Protein AF-A0A916BEL9-F1 (afdb_monomer_lite)

Organism: NCBI:txid2182327

Radius of gyration: 29.47 Å; chains: 1; bounding box: 51×65×82 Å

pLDDT: mean 75.85, std 15.45, range [41.84, 96.31]

Structure (mmCIF, N/CA/C/O backbone):
data_AF-A0A916BEL9-F1
#
_entry.id   AF-A0A916BEL9-F1
#
loop_
_atom_site.group_PDB
_atom_site.id
_atom_site.type_symbol
_atom_site.label_atom_id
_atom_site.label_alt_id
_atom_site.label_comp_id
_atom_site.label_asym_id
_atom_site.label_entity_id
_atom_site.label_seq_id
_atom_site.pdbx_PDB_ins_code
_atom_site.Cartn_x
_atom_site.Cartn_y
_atom_site.Cartn_z
_atom_site.occupancy
_atom_site.B_iso_or_equiv
_atom_site.auth_seq_id
_atom_site.auth_comp_id
_atom_site.auth_asym_id
_atom_site.auth_atom_id
_atom_site.pdbx_PDB_model_num
ATOM 1 N N . MET A 1 1 ? -35.221 27.807 45.863 1.00 44.47 1 MET A N 1
ATOM 2 C CA . MET A 1 1 ? -33.896 27.208 46.139 1.00 44.47 1 MET A CA 1
ATOM 3 C C . MET A 1 1 ? -33.864 25.817 45.521 1.00 44.47 1 MET A C 1
ATOM 5 O O . MET A 1 1 ? -34.763 25.050 45.842 1.00 44.47 1 MET A O 1
ATOM 9 N N . PRO A 1 2 ? -32.932 25.482 44.612 1.00 48.41 2 PRO A N 1
ATOM 10 C CA . PRO A 1 2 ? -32.857 24.132 44.062 1.00 48.41 2 PRO A CA 1
ATOM 11 C C . PRO A 1 2 ? -32.373 23.159 45.144 1.00 48.41 2 PRO A C 1
ATOM 13 O O . PRO A 1 2 ? -31.291 23.319 45.710 1.00 48.41 2 PRO A O 1
ATOM 16 N N . THR A 1 3 ? -33.200 22.167 45.456 1.00 55.88 3 THR A N 1
ATOM 17 C CA . THR A 1 3 ? -32.927 21.136 46.458 1.00 55.88 3 THR A CA 1
ATOM 18 C C . THR A 1 3 ? -31.854 20.190 45.923 1.00 55.88 3 THR A C 1
ATOM 20 O O . THR A 1 3 ? -32.127 19.318 45.102 1.00 55.88 3 THR A O 1
ATOM 23 N N . TYR A 1 4 ? -30.606 20.362 46.359 1.00 53.75 4 TYR A N 1
ATOM 24 C CA . TYR A 1 4 ? -29.529 19.434 46.017 1.00 53.75 4 TYR A CA 1
ATOM 25 C C . TYR A 1 4 ? -29.662 18.157 46.850 1.00 53.75 4 TYR A C 1
ATOM 27 O O . TYR A 1 4 ? -29.090 18.025 47.930 1.00 53.75 4 TYR A O 1
ATOM 35 N N . THR A 1 5 ? -30.416 17.186 46.340 1.00 69.75 5 THR A N 1
ATOM 36 C CA . THR A 1 5 ? -30.416 15.828 46.890 1.00 69.75 5 THR A CA 1
ATOM 37 C C . THR A 1 5 ? -29.055 15.187 46.633 1.00 69.75 5 THR A C 1
ATOM 39 O O . THR A 1 5 ? -28.636 15.011 45.484 1.00 69.75 5 THR A O 1
ATOM 42 N N . ARG A 1 6 ? -28.339 14.841 47.708 1.00 70.12 6 ARG A N 1
ATOM 43 C CA . ARG A 1 6 ? -27.048 14.150 47.631 1.00 70.12 6 ARG A CA 1
ATOM 44 C C . ARG A 1 6 ? -27.266 12.794 46.956 1.00 70.12 6 ARG A C 1
ATOM 46 O O . ARG A 1 6 ? -27.943 11.936 47.510 1.00 70.12 6 ARG A O 1
ATOM 53 N N . LYS A 1 7 ? -26.702 12.608 45.758 1.00 71.69 7 LYS A N 1
ATOM 54 C CA . LYS A 1 7 ? -26.811 11.341 45.018 1.00 71.69 7 LYS A CA 1
ATOM 55 C C . LYS A 1 7 ? -26.322 10.179 45.878 1.00 71.69 7 LYS A C 1
ATOM 57 O O . LYS A 1 7 ? -25.217 10.251 46.433 1.00 71.69 7 LYS A O 1
ATOM 62 N N . THR A 1 8 ? -27.120 9.118 45.941 1.00 79.81 8 THR A N 1
ATOM 63 C CA . THR A 1 8 ? -26.734 7.867 46.600 1.00 79.81 8 THR A CA 1
ATOM 64 C C . THR A 1 8 ? -25.553 7.227 45.869 1.00 79.81 8 THR A C 1
ATOM 66 O O . THR A 1 8 ? -25.245 7.563 44.719 1.00 79.81 8 THR A O 1
ATOM 69 N N . ILE A 1 9 ? -24.847 6.319 46.543 1.00 78.25 9 ILE A N 1
ATOM 70 C CA . ILE A 1 9 ? -23.695 5.616 45.960 1.00 78.25 9 ILE A CA 1
ATOM 71 C C . ILE A 1 9 ? -24.119 4.870 44.684 1.00 78.25 9 ILE A C 1
ATOM 73 O O . ILE A 1 9 ? -23.437 4.972 43.664 1.00 78.25 9 ILE A O 1
ATOM 77 N N . ASP A 1 10 ? -25.300 4.252 44.687 1.00 77.94 10 ASP A N 1
ATOM 78 C CA . ASP A 1 10 ? -25.836 3.514 43.537 1.00 77.94 10 ASP A CA 1
ATOM 79 C C . ASP A 1 10 ? -26.088 4.403 42.317 1.00 77.94 10 ASP A C 1
ATOM 81 O O . ASP A 1 10 ? -25.753 4.031 41.192 1.00 77.94 10 ASP A O 1
ATOM 85 N N . GLN A 1 11 ? -26.594 5.623 42.524 1.00 77.44 11 GLN A N 1
ATOM 86 C CA . GLN A 1 11 ? -26.785 6.589 41.438 1.00 77.44 11 GLN A CA 1
ATOM 87 C C . GLN A 1 11 ? -25.450 7.030 40.831 1.00 77.44 11 GLN A C 1
ATOM 89 O O . GLN A 1 11 ? -25.333 7.169 39.613 1.00 77.44 11 GLN A O 1
ATOM 94 N N . LYS A 1 12 ? -24.410 7.196 41.657 1.00 81.38 12 LYS A N 1
ATOM 95 C CA . LYS A 1 12 ? -23.062 7.518 41.165 1.00 81.38 12 LYS A CA 1
ATOM 96 C C . LYS A 1 12 ? -22.463 6.363 40.361 1.00 81.38 12 LYS A C 1
ATOM 98 O O . LYS A 1 12 ? -21.820 6.608 39.340 1.00 81.38 12 LYS A O 1
ATOM 103 N N . ILE A 1 13 ? -22.696 5.119 40.783 1.00 83.06 13 ILE A N 1
ATOM 104 C CA . ILE A 1 13 ? -22.257 3.920 40.057 1.00 83.06 13 ILE A CA 1
ATOM 105 C C . ILE A 1 13 ? -22.992 3.803 38.715 1.00 83.06 13 ILE A C 1
ATOM 107 O O . ILE A 1 13 ? -22.357 3.526 37.695 1.00 83.06 13 ILE A O 1
ATOM 111 N N . ALA A 1 14 ? -24.304 4.048 38.687 1.00 83.75 14 ALA A N 1
ATOM 112 C CA . ALA A 1 14 ? -25.097 4.039 37.459 1.00 83.75 14 ALA A CA 1
ATOM 113 C C . ALA A 1 14 ? -24.614 5.106 36.459 1.00 83.75 14 ALA A C 1
ATOM 115 O O . ALA A 1 14 ? -24.365 4.792 35.291 1.00 83.75 14 ALA A O 1
ATOM 116 N N . ASP A 1 15 ? -24.370 6.332 36.932 1.00 81.94 15 ASP A N 1
ATOM 117 C CA . ASP A 1 15 ? -23.821 7.424 36.121 1.00 81.94 15 ASP A CA 1
ATOM 118 C C . ASP A 1 15 ? -22.422 7.086 35.575 1.00 81.94 15 ASP A C 1
ATOM 120 O O . ASP A 1 15 ? -22.119 7.342 34.405 1.00 81.94 15 ASP A O 1
ATOM 124 N N . ALA A 1 16 ? -21.560 6.474 36.394 1.00 82.94 16 ALA A N 1
ATOM 125 C CA . ALA A 1 16 ? -20.224 6.050 35.980 1.00 82.94 16 ALA A CA 1
ATOM 126 C C . ALA A 1 16 ? -20.273 4.933 34.924 1.00 82.94 16 ALA A C 1
ATOM 128 O O . ALA A 1 16 ? -19.556 4.999 33.921 1.00 82.94 16 ALA A O 1
ATOM 129 N N . LYS A 1 17 ? -21.164 3.944 35.087 1.00 84.12 17 LYS A N 1
ATOM 130 C CA . LYS A 1 17 ? -21.400 2.884 34.091 1.00 84.12 17 LYS A CA 1
ATOM 131 C C . LYS A 1 17 ? -21.910 3.458 32.768 1.00 84.12 17 LYS A C 1
ATOM 133 O O . LYS A 1 17 ? -21.422 3.068 31.706 1.00 84.12 17 LYS A O 1
ATOM 138 N N . ALA A 1 18 ? -22.836 4.415 32.816 1.00 82.62 18 ALA A N 1
ATOM 139 C CA . ALA A 1 18 ? -23.357 5.081 31.624 1.00 82.62 18 ALA A CA 1
ATOM 140 C C . ALA A 1 18 ? -22.266 5.876 30.885 1.00 82.62 18 ALA A C 1
ATOM 142 O O . ALA A 1 18 ? -22.150 5.778 29.660 1.00 82.62 18 ALA A O 1
ATOM 143 N N . LYS A 1 19 ? -21.413 6.606 31.618 1.00 82.56 19 LYS A N 1
ATOM 144 C CA . LYS A 1 19 ? -20.255 7.315 31.048 1.00 82.56 19 LYS A CA 1
ATOM 145 C C . LYS A 1 19 ? -19.250 6.352 30.417 1.00 82.56 19 LYS A C 1
ATOM 147 O O . LYS A 1 19 ? -18.818 6.582 29.292 1.00 82.56 19 LYS A O 1
ATOM 152 N N . LEU A 1 20 ? -18.933 5.242 31.084 1.00 81.19 20 LEU A N 1
ATOM 153 C CA . LEU A 1 20 ? -18.046 4.212 30.537 1.00 81.19 20 LEU A CA 1
ATOM 154 C C . LEU A 1 20 ? -18.606 3.575 29.263 1.00 81.19 20 LEU A C 1
ATOM 156 O O . LEU A 1 20 ? -17.855 3.366 28.314 1.00 81.19 20 LEU A O 1
ATOM 160 N N . LYS A 1 21 ? -19.916 3.302 29.207 1.00 80.62 21 LYS A N 1
ATOM 161 C CA . LYS A 1 21 ? -20.567 2.767 28.003 1.00 80.62 21 LYS A CA 1
ATOM 162 C C . LYS A 1 21 ? -20.435 3.740 26.826 1.00 80.62 21 LYS A C 1
ATOM 164 O O . LYS A 1 21 ? -20.010 3.317 25.757 1.00 80.62 21 LYS A O 1
ATOM 169 N N . LYS A 1 22 ? -20.690 5.036 27.051 1.00 77.00 22 LYS A N 1
ATOM 170 C CA . LYS A 1 22 ? -20.516 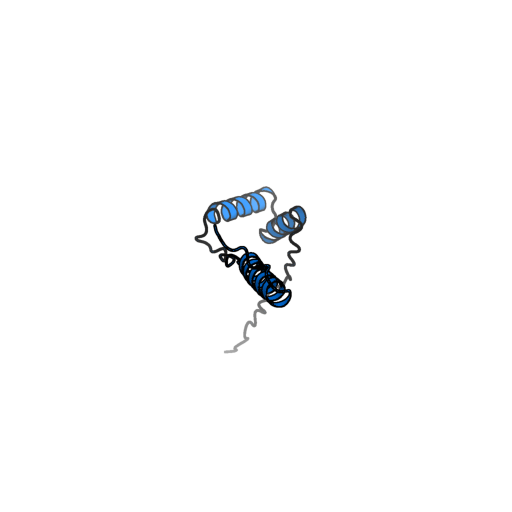6.094 26.036 1.00 77.00 22 LYS A CA 1
ATOM 171 C C . LYS A 1 22 ? -19.062 6.235 25.567 1.00 77.00 22 LYS A C 1
ATOM 173 O O . LYS A 1 22 ? -18.806 6.369 24.376 1.00 77.00 22 LYS A O 1
ATOM 178 N N . LEU A 1 23 ? -18.0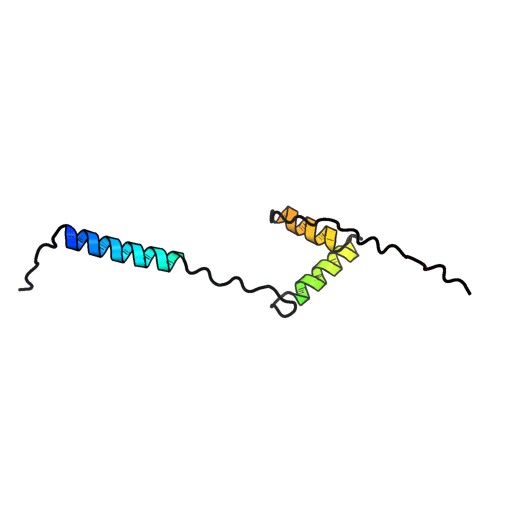94 6.164 26.481 1.00 73.25 23 LEU A N 1
ATOM 179 C CA . LEU A 1 23 ? -16.670 6.242 26.132 1.00 73.25 23 LEU A CA 1
ATOM 180 C C . LEU A 1 23 ? -16.195 5.018 25.336 1.00 73.25 23 LEU A C 1
ATOM 182 O O . LEU A 1 23 ? -15.380 5.156 24.426 1.00 73.25 23 LEU A O 1
ATOM 186 N N . LYS A 1 24 ? -16.721 3.825 25.641 1.00 72.31 24 LYS A N 1
ATOM 187 C CA . LYS A 1 24 ? -16.429 2.601 24.881 1.00 72.31 24 LYS A CA 1
ATOM 188 C C . LYS A 1 24 ? -16.984 2.662 23.457 1.00 72.31 24 LYS A C 1
ATOM 190 O O . LYS A 1 24 ? -16.278 2.271 22.536 1.00 72.31 24 LYS A O 1
ATOM 195 N N . THR A 1 25 ? -18.192 3.194 23.268 1.00 65.38 25 THR A N 1
ATOM 196 C CA . THR A 1 25 ? -18.793 3.356 21.933 1.00 65.38 25 THR A CA 1
ATOM 197 C C . THR A 1 25 ? -18.107 4.440 21.101 1.00 65.38 25 THR A C 1
ATOM 199 O O . THR A 1 25 ? -17.985 4.292 19.893 1.00 65.38 25 THR A O 1
ATOM 202 N N . LEU A 1 26 ? -17.598 5.506 21.731 1.00 62.44 26 LEU A N 1
ATOM 203 C CA . LEU A 1 26 ? -16.825 6.547 21.037 1.00 62.44 26 LEU A CA 1
ATOM 204 C C . LEU A 1 26 ? -15.448 6.043 20.577 1.00 62.44 26 LEU A C 1
ATOM 206 O O . LEU A 1 26 ? -14.984 6.415 19.505 1.00 62.44 26 LEU A O 1
ATOM 210 N N . LYS A 1 27 ? -14.804 5.157 21.349 1.00 59.03 27 LYS A N 1
ATOM 211 C CA . LYS A 1 27 ? -13.533 4.528 20.949 1.00 59.03 27 LYS A CA 1
ATOM 212 C C . LYS A 1 27 ? -13.687 3.452 19.870 1.00 59.03 27 LYS A C 1
ATOM 214 O O . LYS A 1 27 ? -12.690 3.083 19.258 1.00 59.03 27 LYS A O 1
ATOM 219 N N . SER A 1 28 ? -14.894 2.925 19.644 1.00 56.94 28 SER A N 1
ATOM 220 C CA . SER A 1 28 ? -15.129 1.840 18.682 1.00 56.94 28 SER A CA 1
ATOM 221 C C . SER A 1 28 ? -15.530 2.313 17.285 1.00 56.94 28 SER A C 1
ATOM 223 O O . SER A 1 28 ? -15.848 1.476 16.443 1.00 56.94 28 SER A O 1
ATOM 225 N N . GLY A 1 29 ? -15.514 3.621 17.015 1.00 55.38 29 GLY A N 1
ATOM 226 C CA . GLY A 1 29 ? -15.703 4.163 15.672 1.00 55.38 29 GLY A CA 1
ATOM 227 C C . GLY A 1 29 ? -14.482 3.892 14.796 1.00 55.38 29 GLY A C 1
ATOM 228 O O . GLY A 1 29 ? -13.735 4.809 14.480 1.00 55.38 29 GLY A O 1
ATOM 229 N N . LYS A 1 30 ? -14.240 2.630 14.423 1.00 58.75 30 LYS A N 1
ATOM 230 C CA . LYS A 1 30 ? -13.354 2.332 13.298 1.00 58.75 30 LYS A CA 1
ATOM 231 C C . LYS A 1 30 ? -14.071 2.840 12.057 1.00 58.75 30 LYS A C 1
ATOM 233 O O . LYS A 1 30 ? -15.039 2.222 11.620 1.00 58.75 30 LYS A O 1
ATOM 238 N N . THR A 1 31 ? -13.619 3.966 11.516 1.00 62.19 31 THR A N 1
ATOM 239 C CA . THR A 1 31 ? -13.961 4.349 10.148 1.00 62.19 31 THR A CA 1
ATOM 240 C C . THR A 1 31 ? -13.664 3.128 9.279 1.00 62.19 31 THR A C 1
ATOM 242 O O . THR A 1 31 ? -12.552 2.594 9.382 1.00 62.19 31 THR A O 1
ATOM 245 N N . PRO A 1 32 ? -14.641 2.601 8.521 1.00 59.22 32 PRO A N 1
ATOM 246 C CA . PRO A 1 32 ? -14.385 1.445 7.683 1.00 59.22 32 PRO A CA 1
ATOM 247 C C . PRO A 1 32 ? -13.220 1.799 6.765 1.00 59.22 32 PRO A C 1
ATOM 249 O O . PRO A 1 32 ? -13.221 2.856 6.132 1.00 59.22 32 PRO A O 1
ATOM 252 N N . ALA A 1 33 ? -12.188 0.957 6.767 1.00 67.50 33 ALA A N 1
ATOM 253 C CA . ALA A 1 33 ? -11.067 1.140 5.866 1.00 67.50 33 ALA A CA 1
ATOM 254 C C . ALA A 1 33 ? -11.626 1.094 4.442 1.00 67.50 33 ALA A C 1
ATOM 256 O O . ALA A 1 33 ? -12.173 0.074 4.021 1.00 67.50 33 ALA A O 1
ATOM 257 N N . VAL A 1 34 ? -11.549 2.216 3.728 1.00 73.50 34 VAL A N 1
ATOM 258 C CA . VAL A 1 34 ? -11.921 2.259 2.317 1.00 73.50 34 VAL A CA 1
ATOM 259 C C . VAL A 1 34 ? -10.893 1.417 1.574 1.00 73.50 34 VAL A C 1
ATOM 261 O O . VAL A 1 34 ? -9.692 1.674 1.666 1.00 73.50 34 VAL A O 1
ATOM 264 N N . ALA A 1 35 ? -11.355 0.373 0.888 1.00 79.75 35 ALA A N 1
ATOM 265 C CA . ALA A 1 35 ? -10.484 -0.441 0.057 1.00 79.75 35 ALA A CA 1
ATOM 266 C C . ALA A 1 35 ? -9.916 0.430 -1.072 1.00 79.75 35 ALA A C 1
ATOM 268 O O . ALA A 1 35 ? -10.667 1.116 -1.767 1.00 79.75 35 ALA A O 1
ATOM 269 N N . LEU A 1 36 ? -8.595 0.407 -1.250 1.00 83.25 36 LEU A N 1
ATOM 270 C CA . LEU A 1 36 ? -7.960 1.065 -2.387 1.00 83.25 36 LEU A CA 1
ATOM 271 C C . LEU A 1 36 ? -8.345 0.312 -3.664 1.00 83.25 36 LEU A C 1
ATOM 273 O O . LEU A 1 36 ? -8.176 -0.903 -3.756 1.00 83.25 36 LEU A O 1
ATOM 277 N N . THR A 1 37 ? -8.870 1.045 -4.638 1.00 87.12 37 THR A N 1
ATOM 278 C CA . THR A 1 37 ? -9.263 0.536 -5.958 1.00 87.12 37 THR A CA 1
ATOM 279 C C . THR A 1 37 ? -8.482 1.273 -7.038 1.00 87.12 37 THR A C 1
ATOM 281 O O . THR A 1 37 ? -7.842 2.284 -6.763 1.00 87.12 37 THR A O 1
ATOM 284 N N . ALA A 1 38 ? -8.544 0.809 -8.287 1.00 81.75 38 ALA A N 1
ATOM 285 C CA . ALA A 1 38 ? -7.896 1.504 -9.403 1.00 81.75 38 ALA A CA 1
ATOM 286 C C . ALA A 1 38 ? -8.424 2.941 -9.605 1.00 81.75 38 ALA A C 1
ATOM 288 O O . ALA A 1 38 ? -7.727 3.780 -10.165 1.00 81.75 38 ALA A O 1
ATOM 289 N N . GLN A 1 39 ? -9.643 3.216 -9.137 1.00 86.19 39 GLN A N 1
ATOM 290 C CA . GLN A 1 39 ? -10.321 4.506 -9.218 1.00 86.19 39 GLN A CA 1
ATOM 291 C C . GLN A 1 39 ? -10.041 5.403 -8.006 1.00 86.19 39 GLN A C 1
ATOM 293 O O . GLN A 1 39 ? -10.486 6.548 -7.985 1.00 86.19 39 GLN A O 1
ATOM 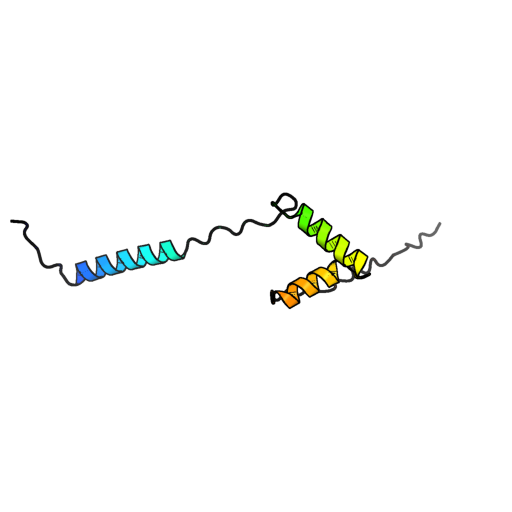298 N N . SER A 1 40 ? -9.337 4.900 -6.986 1.00 89.31 40 SER A N 1
ATOM 299 C CA . SER A 1 40 ? -8.946 5.717 -5.842 1.00 89.31 40 SER A CA 1
ATOM 300 C C . SER A 1 40 ? -8.028 6.852 -6.295 1.00 89.31 40 SER A C 1
ATOM 302 O O . SER A 1 40 ? -7.142 6.671 -7.134 1.00 89.31 40 SER A O 1
ATOM 304 N N . GLU A 1 41 ? -8.247 8.032 -5.721 1.00 89.19 41 GLU A N 1
ATOM 305 C CA . GLU A 1 41 ? -7.455 9.222 -6.011 1.00 89.19 41 GLU A CA 1
ATOM 306 C C . GLU A 1 41 ? -5.953 8.942 -5.828 1.00 89.19 41 GLU A C 1
ATOM 308 O O . GLU A 1 41 ? -5.539 8.265 -4.885 1.00 89.19 41 GLU A O 1
ATOM 313 N N . GLY A 1 42 ? -5.134 9.413 -6.770 1.00 88.19 42 GLY A N 1
ATOM 314 C CA . GLY A 1 42 ? -3.679 9.231 -6.747 1.00 88.19 42 GLY A CA 1
ATOM 315 C C . GLY A 1 42 ? -3.164 7.858 -7.207 1.00 88.19 42 GLY A C 1
ATOM 316 O O . GLY A 1 42 ? -1.962 7.718 -7.431 1.00 88.19 42 GLY A O 1
ATOM 317 N N . MET A 1 43 ? -4.022 6.852 -7.434 1.00 90.75 43 MET A N 1
ATOM 318 C CA . MET A 1 43 ? -3.562 5.512 -7.844 1.00 90.75 43 MET A CA 1
ATOM 319 C C . MET A 1 43 ? -2.949 5.473 -9.247 1.00 90.75 43 MET A C 1
ATOM 321 O O . MET A 1 43 ? -1.945 4.793 -9.457 1.00 90.75 43 MET A O 1
ATOM 325 N N . ALA A 1 44 ? -3.502 6.218 -10.208 1.00 90.00 44 ALA A N 1
ATOM 326 C CA . ALA A 1 44 ? -2.947 6.291 -11.563 1.00 90.00 44 ALA A CA 1
ATOM 327 C C . ALA A 1 44 ? -1.526 6.885 -11.574 1.00 90.00 44 ALA A C 1
ATOM 329 O O . ALA A 1 44 ? -0.635 6.385 -12.269 1.00 90.00 44 ALA A O 1
ATOM 330 N N . GLN A 1 45 ? -1.298 7.915 -10.755 1.00 93.44 45 GLN A N 1
ATOM 331 C CA . GLN A 1 45 ? 0.018 8.526 -10.595 1.00 93.44 45 GLN A CA 1
ATOM 332 C C . GLN A 1 45 ? 0.999 7.551 -9.935 1.00 93.44 45 GLN A C 1
ATOM 334 O O . GLN A 1 45 ? 2.086 7.337 -10.464 1.00 93.44 45 GLN A O 1
ATOM 339 N N . LEU A 1 46 ? 0.583 6.884 -8.853 1.00 92.12 46 LEU A N 1
ATOM 340 C CA . LEU A 1 46 ? 1.398 5.877 -8.171 1.00 92.12 46 LEU A CA 1
ATOM 341 C C . LEU A 1 46 ? 1.854 4.762 -9.126 1.00 92.12 46 LEU A C 1
ATOM 343 O O . LEU A 1 46 ? 3.024 4.384 -9.121 1.00 92.12 46 LEU A O 1
ATOM 347 N N . LEU A 1 47 ? 0.947 4.238 -9.957 1.00 90.94 47 LEU A N 1
ATOM 348 C CA . LEU A 1 47 ? 1.282 3.199 -10.935 1.00 90.94 47 LEU A CA 1
ATOM 349 C C . LEU A 1 47 ? 2.305 3.703 -11.958 1.00 90.94 47 LEU A C 1
ATOM 351 O O . LEU A 1 47 ? 3.278 3.006 -12.241 1.00 90.94 47 LEU A O 1
ATOM 355 N N . THR A 1 48 ? 2.126 4.928 -12.454 1.00 93.56 48 THR A N 1
ATOM 356 C CA . THR A 1 48 ? 3.054 5.552 -13.406 1.00 93.56 48 THR A CA 1
ATOM 357 C C . THR A 1 48 ? 4.446 5.711 -12.791 1.00 93.56 48 THR A C 1
ATOM 359 O O . THR A 1 48 ? 5.440 5.290 -13.382 1.00 93.56 48 THR A O 1
ATOM 362 N N . GLU A 1 49 ? 4.534 6.227 -11.567 1.00 94.25 49 GLU A N 1
ATOM 363 C CA . GLU A 1 49 ? 5.807 6.429 -10.871 1.00 94.25 49 GLU A CA 1
ATOM 364 C C . GLU A 1 49 ? 6.516 5.105 -10.568 1.00 94.25 49 GLU A C 1
ATOM 366 O O . GLU A 1 49 ? 7.711 4.971 -10.834 1.00 94.25 49 GLU A O 1
ATOM 371 N N . ILE A 1 50 ? 5.789 4.087 -10.094 1.00 93.94 50 ILE A N 1
ATOM 372 C CA . ILE A 1 50 ? 6.362 2.756 -9.855 1.00 93.94 50 ILE A CA 1
ATOM 373 C C . ILE A 1 50 ? 6.919 2.166 -11.158 1.00 93.94 50 ILE A C 1
ATOM 375 O O . ILE A 1 50 ? 8.021 1.613 -11.153 1.00 93.94 50 ILE A O 1
ATOM 379 N N . THR A 1 51 ? 6.199 2.304 -12.279 1.00 93.38 51 THR A N 1
ATOM 380 C CA . THR A 1 51 ? 6.692 1.827 -13.582 1.00 93.38 51 THR A CA 1
ATOM 381 C C . THR A 1 51 ? 7.927 2.593 -14.056 1.00 93.38 51 THR A C 1
ATOM 383 O O . THR A 1 51 ? 8.871 1.975 -14.546 1.00 93.38 51 THR A O 1
ATOM 386 N N . ALA A 1 52 ? 7.973 3.910 -13.848 1.00 94.75 52 ALA A N 1
ATOM 387 C CA . ALA A 1 52 ? 9.117 4.741 -14.210 1.00 94.75 52 ALA A CA 1
ATOM 388 C C . ALA A 1 52 ? 10.367 4.384 -13.392 1.00 94.75 52 ALA A C 1
ATOM 390 O O . ALA A 1 52 ? 11.458 4.263 -13.951 1.00 94.75 52 ALA A O 1
ATOM 391 N N . VAL A 1 53 ? 10.216 4.153 -12.085 1.00 94.19 53 VAL A N 1
ATOM 392 C CA . VAL A 1 53 ? 11.312 3.718 -11.206 1.00 94.19 53 VAL A CA 1
ATOM 393 C C . VAL A 1 53 ? 11.828 2.342 -11.631 1.00 94.19 53 VAL A C 1
ATOM 395 O O . VAL A 1 53 ? 13.037 2.167 -11.788 1.00 94.19 53 VAL A O 1
ATOM 398 N N . ALA A 1 54 ? 10.926 1.389 -11.882 1.00 94.50 54 ALA A N 1
ATOM 399 C CA . ALA A 1 54 ? 11.287 0.053 -12.357 1.00 94.50 54 ALA A CA 1
ATOM 400 C C . ALA A 1 54 ? 12.077 0.115 -13.679 1.00 94.50 54 ALA A C 1
ATOM 402 O O . ALA A 1 54 ? 13.135 -0.501 -13.806 1.00 94.50 54 ALA A O 1
ATOM 403 N N . ALA A 1 55 ? 11.619 0.927 -14.638 1.00 94.38 55 ALA A N 1
ATOM 404 C CA . ALA A 1 55 ? 12.292 1.111 -15.921 1.00 94.38 55 ALA A CA 1
ATOM 405 C C . ALA A 1 55 ? 13.670 1.781 -15.777 1.00 94.38 55 ALA A C 1
ATOM 407 O O . ALA A 1 55 ? 14.654 1.297 -16.338 1.00 94.38 55 ALA A O 1
ATOM 408 N N . THR A 1 56 ? 13.760 2.856 -14.989 1.00 96.31 56 THR A N 1
ATOM 409 C CA . THR A 1 56 ? 15.000 3.630 -14.788 1.00 96.31 56 THR A CA 1
ATOM 410 C C . THR A 1 56 ? 16.097 2.784 -14.147 1.00 96.31 56 THR A C 1
ATOM 412 O O . THR A 1 56 ? 17.260 2.856 -14.542 1.00 96.31 56 THR A O 1
ATOM 415 N N . HIS A 1 57 ? 15.725 1.944 -13.180 1.00 92.12 57 HIS A N 1
ATOM 416 C CA . HIS A 1 57 ? 16.665 1.108 -12.436 1.00 92.12 57 HIS A CA 1
ATOM 417 C C . HIS A 1 57 ? 16.783 -0.323 -12.975 1.00 92.12 57 HIS A C 1
ATOM 419 O O . HIS A 1 57 ? 17.525 -1.117 -12.401 1.00 92.12 57 HIS A O 1
ATOM 425 N N . LYS A 1 58 ? 16.106 -0.647 -14.089 1.00 93.00 58 LYS A N 1
ATOM 426 C CA . LYS A 1 58 ? 16.081 -1.985 -14.709 1.00 93.00 58 LYS A CA 1
ATOM 427 C C . LYS A 1 58 ? 15.678 -3.093 -13.725 1.00 93.00 58 LYS A C 1
ATOM 429 O O . LYS A 1 58 ? 16.228 -4.192 -13.758 1.00 93.00 58 LYS A O 1
ATOM 434 N N . THR A 1 59 ? 14.729 -2.798 -12.847 1.00 92.44 59 THR A N 1
ATOM 435 C CA . THR A 1 59 ? 14.192 -3.730 -11.849 1.00 92.44 59 THR A CA 1
ATOM 436 C C . THR A 1 59 ? 12.738 -4.064 -12.149 1.00 92.44 59 THR A C 1
ATOM 438 O O . THR A 1 59 ? 12.080 -3.440 -12.982 1.00 92.44 59 THR A O 1
ATOM 441 N N . THR A 1 60 ? 12.214 -5.085 -11.481 1.00 91.56 60 THR A N 1
ATOM 442 C CA . THR A 1 60 ? 10.801 -5.448 -11.593 1.00 91.56 60 THR A CA 1
ATOM 443 C C . THR A 1 60 ? 9.931 -4.564 -10.697 1.00 91.56 60 THR A C 1
ATOM 445 O O . THR A 1 60 ? 10.343 -4.122 -9.625 1.00 91.56 60 THR A O 1
ATOM 448 N N . ILE A 1 61 ? 8.668 -4.369 -11.086 1.00 89.94 61 ILE A N 1
ATOM 449 C CA . ILE A 1 61 ? 7.668 -3.659 -10.266 1.00 89.94 61 ILE A CA 1
ATOM 450 C C . ILE A 1 61 ? 7.556 -4.283 -8.862 1.00 89.94 61 ILE A C 1
ATOM 452 O O . ILE A 1 61 ? 7.446 -3.568 -7.867 1.00 89.94 61 ILE A O 1
ATOM 456 N N . ALA A 1 62 ? 7.641 -5.614 -8.767 1.00 88.69 62 ALA A N 1
ATOM 457 C CA . ALA A 1 62 ? 7.611 -6.333 -7.496 1.00 88.69 62 ALA A CA 1
ATOM 458 C C . ALA A 1 62 ? 8.770 -5.932 -6.567 1.00 88.69 62 ALA A C 1
ATOM 460 O O . ALA A 1 62 ? 8.555 -5.714 -5.375 1.00 88.69 62 ALA A O 1
ATOM 461 N N . GLU A 1 63 ? 9.985 -5.787 -7.097 1.00 88.12 63 GLU A N 1
ATOM 462 C CA . GLU A 1 63 ? 11.150 -5.347 -6.320 1.00 88.12 63 GLU A CA 1
ATOM 463 C C . GLU A 1 63 ? 11.004 -3.911 -5.825 1.00 88.12 63 GLU A C 1
ATOM 465 O O . GLU A 1 63 ? 11.345 -3.629 -4.675 1.00 88.12 63 GLU A O 1
ATOM 470 N N . VAL A 1 64 ? 10.426 -3.027 -6.641 1.00 90.62 64 VAL A N 1
ATOM 471 C CA . VAL A 1 64 ? 10.120 -1.649 -6.234 1.00 90.62 64 VAL A CA 1
ATOM 472 C C . VAL A 1 64 ? 9.107 -1.636 -5.084 1.00 90.62 64 VAL A C 1
ATOM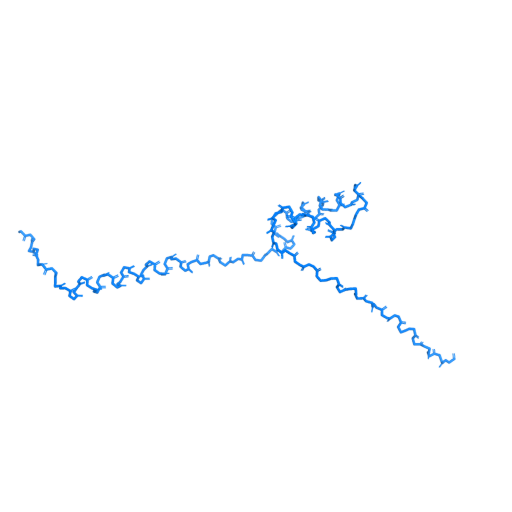 474 O O . VAL A 1 64 ? 9.339 -0.977 -4.070 1.00 90.62 64 VAL A O 1
ATOM 477 N N . ILE A 1 65 ? 8.028 -2.420 -5.171 1.00 90.00 65 ILE A N 1
ATOM 478 C CA . ILE A 1 65 ? 7.022 -2.528 -4.099 1.00 90.00 65 ILE A CA 1
ATOM 479 C C . ILE A 1 65 ? 7.650 -3.083 -2.812 1.00 90.00 65 ILE A C 1
ATOM 481 O O . ILE A 1 65 ? 7.409 -2.552 -1.725 1.00 90.00 65 ILE A O 1
ATOM 485 N N . MET A 1 66 ? 8.498 -4.111 -2.917 1.00 88.25 66 MET A N 1
ATOM 486 C CA . MET A 1 66 ? 9.233 -4.646 -1.767 1.00 88.25 66 MET A CA 1
ATOM 487 C C . MET A 1 66 ? 10.172 -3.605 -1.151 1.00 88.25 66 MET A C 1
ATOM 489 O O . MET A 1 66 ? 10.258 -3.513 0.075 1.00 88.25 66 MET A O 1
ATOM 493 N N . ALA A 1 67 ? 10.862 -2.808 -1.969 1.00 88.62 67 ALA A N 1
ATOM 494 C CA . ALA A 1 67 ? 11.731 -1.741 -1.488 1.00 88.62 67 ALA A CA 1
ATOM 495 C C . ALA A 1 67 ? 10.933 -0.675 -0.724 1.00 88.62 67 ALA A C 1
ATOM 497 O O . ALA A 1 67 ? 11.288 -0.347 0.410 1.00 88.62 67 ALA A O 1
ATOM 498 N N . VAL A 1 68 ? 9.809 -0.208 -1.279 1.00 89.38 68 VAL A N 1
ATOM 499 C CA . VAL A 1 68 ? 8.906 0.745 -0.611 1.00 89.38 68 VAL A CA 1
ATOM 500 C C . VAL A 1 68 ? 8.398 0.176 0.715 1.00 89.38 68 VAL A C 1
ATOM 502 O O . VAL A 1 68 ? 8.441 0.860 1.741 1.00 89.38 68 VAL A O 1
ATOM 505 N N . ALA A 1 69 ? 7.989 -1.094 0.731 1.00 88.75 69 ALA A N 1
ATOM 506 C CA . ALA A 1 69 ? 7.533 -1.773 1.939 1.00 88.75 69 ALA A CA 1
ATOM 507 C C . ALA A 1 69 ? 8.622 -1.878 3.019 1.00 88.75 69 ALA A C 1
ATOM 509 O O . ALA A 1 69 ? 8.341 -1.658 4.200 1.00 88.75 69 ALA A O 1
ATOM 510 N N . ARG A 1 70 ? 9.874 -2.170 2.636 1.00 86.25 70 ARG A N 1
ATOM 511 C CA . ARG A 1 70 ? 11.023 -2.201 3.559 1.00 86.25 70 ARG A CA 1
ATOM 512 C C . ARG A 1 70 ? 11.328 -0.816 4.126 1.00 86.25 70 ARG A C 1
ATOM 514 O O . ARG A 1 70 ? 11.474 -0.688 5.339 1.00 86.25 70 ARG A O 1
ATOM 521 N N . ILE A 1 71 ? 11.359 0.216 3.279 1.00 88.19 71 ILE A N 1
ATOM 522 C CA . ILE A 1 71 ? 11.606 1.611 3.687 1.00 88.19 71 ILE A CA 1
ATOM 523 C C . ILE A 1 71 ? 10.534 2.082 4.676 1.00 88.19 71 ILE A C 1
ATOM 525 O O . ILE A 1 71 ? 10.845 2.694 5.697 1.00 88.19 71 ILE A O 1
ATOM 529 N N . LYS A 1 72 ? 9.265 1.763 4.401 1.00 87.81 72 LYS A N 1
ATOM 530 C CA . LYS A 1 72 ? 8.119 2.142 5.241 1.00 87.81 72 LYS A CA 1
ATOM 531 C C . LYS A 1 72 ? 7.820 1.152 6.372 1.00 87.81 72 LYS A C 1
ATOM 533 O O . LYS A 1 72 ? 6.889 1.387 7.135 1.00 87.81 72 LYS A O 1
ATOM 538 N N . LYS A 1 73 ? 8.606 0.077 6.508 1.00 86.62 73 LYS A N 1
ATOM 539 C CA . LYS A 1 73 ? 8.473 -0.969 7.539 1.00 86.62 73 LYS A CA 1
ATOM 540 C C . LYS A 1 73 ? 7.057 -1.562 7.636 1.00 86.62 73 LYS A C 1
ATOM 542 O O . LYS A 1 73 ? 6.576 -1.855 8.725 1.00 86.62 73 LYS A O 1
ATOM 547 N N . THR A 1 74 ? 6.387 -1.766 6.500 1.00 80.88 74 THR A N 1
ATOM 548 C CA . THR A 1 74 ? 4.972 -2.190 6.446 1.00 80.88 74 THR A CA 1
ATOM 549 C C . THR A 1 74 ? 4.754 -3.696 6.632 1.00 80.88 74 THR A C 1
ATOM 551 O O . THR 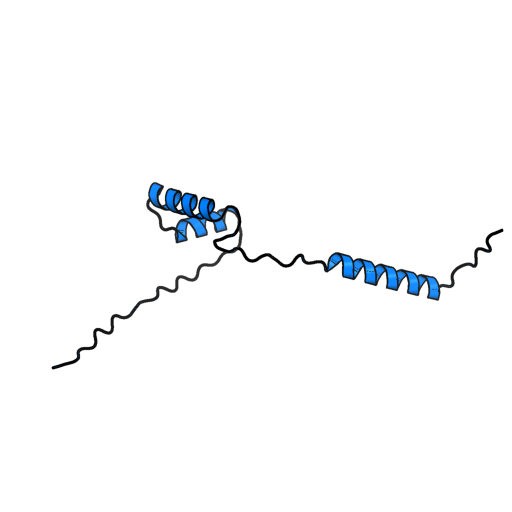A 1 74 ? 3.618 -4.155 6.597 1.00 80.88 74 THR A O 1
ATOM 554 N N . GLY A 1 75 ? 5.819 -4.483 6.836 1.00 74.56 75 GLY A N 1
ATOM 555 C CA . GLY A 1 75 ? 5.721 -5.928 7.089 1.00 74.56 75 GLY A CA 1
ATOM 556 C C . GLY A 1 75 ? 5.219 -6.751 5.896 1.00 74.56 75 GLY A C 1
ATOM 557 O O . GLY A 1 75 ? 4.788 -7.888 6.074 1.00 74.56 75 GLY A O 1
ATOM 558 N N . LEU A 1 76 ? 5.261 -6.183 4.689 1.00 77.75 76 LEU A N 1
ATOM 559 C CA . LEU A 1 76 ? 4.729 -6.790 3.472 1.00 77.75 76 LEU A CA 1
ATOM 560 C C . LEU A 1 76 ? 5.548 -8.040 3.095 1.00 77.75 76 LEU A C 1
ATOM 562 O O . LEU A 1 76 ? 6.746 -7.949 2.823 1.00 77.75 76 LEU A O 1
ATOM 566 N N . LYS A 1 77 ? 4.899 -9.211 3.099 1.00 70.31 77 LYS A N 1
ATOM 567 C CA . LYS A 1 77 ? 5.462 -10.487 2.632 1.00 70.31 77 LYS A CA 1
ATOM 568 C C . LYS A 1 77 ? 4.844 -10.821 1.279 1.00 70.31 77 LYS A C 1
ATOM 570 O O . LYS A 1 77 ? 3.650 -11.083 1.205 1.00 70.31 77 LYS A O 1
ATOM 575 N N . ILE A 1 78 ? 5.649 -10.789 0.219 1.00 67.38 78 ILE A N 1
ATOM 576 C CA . ILE A 1 78 ? 5.240 -11.278 -1.100 1.00 67.38 78 ILE A CA 1
ATOM 577 C C . ILE A 1 78 ? 5.749 -12.713 -1.209 1.00 67.38 78 ILE A C 1
ATOM 579 O O . ILE A 1 78 ? 6.955 -12.942 -1.298 1.00 67.38 78 ILE A O 1
ATOM 583 N N . GLU A 1 79 ? 4.841 -13.683 -1.143 1.00 67.00 79 GLU A N 1
ATOM 584 C CA . GLU A 1 79 ? 5.173 -15.077 -1.420 1.00 67.00 79 GLU A CA 1
ATOM 585 C C . GLU A 1 79 ? 5.325 -15.228 -2.936 1.00 67.00 79 GLU A C 1
ATOM 587 O O . GLU A 1 79 ? 4.385 -15.004 -3.698 1.00 67.00 79 GLU A O 1
ATOM 592 N N . ASN A 1 80 ? 6.541 -15.543 -3.388 1.00 56.56 80 ASN A N 1
ATOM 593 C CA . ASN A 1 80 ? 6.829 -15.813 -4.792 1.00 56.56 80 ASN A CA 1
ATOM 594 C C . ASN A 1 80 ? 6.181 -17.141 -5.203 1.00 56.56 80 ASN A C 1
ATOM 596 O O . ASN A 1 80 ? 6.859 -18.155 -5.367 1.00 56.56 80 ASN A O 1
ATOM 600 N N . THR A 1 81 ? 4.871 -17.149 -5.421 1.00 49.31 81 THR A N 1
ATOM 601 C CA . THR A 1 81 ? 4.227 -18.225 -6.166 1.00 49.31 81 THR A CA 1
ATOM 602 C C . THR A 1 81 ? 4.598 -18.009 -7.627 1.00 49.31 81 THR A C 1
ATOM 604 O O . THR A 1 81 ? 3.870 -17.368 -8.383 1.00 49.31 81 THR A O 1
ATOM 607 N N . LYS A 1 82 ? 5.773 -18.504 -8.045 1.00 52.56 82 LYS A N 1
ATOM 608 C CA . LYS A 1 82 ? 6.013 -18.766 -9.467 1.00 52.56 82 LYS A CA 1
ATOM 609 C C . LYS A 1 82 ? 4.883 -19.698 -9.892 1.00 52.56 82 LYS A C 1
ATOM 611 O O . LYS A 1 82 ? 4.933 -20.890 -9.607 1.00 52.56 82 LYS A O 1
ATOM 616 N N . GLN A 1 83 ? 3.843 -19.163 -10.531 1.00 53.81 83 GLN A N 1
ATOM 617 C CA . GLN A 1 83 ? 2.939 -19.981 -11.322 1.00 53.81 83 GLN A CA 1
ATOM 618 C C . GLN A 1 83 ? 3.782 -20.541 -12.463 1.00 53.81 83 GLN A C 1
ATOM 620 O O . GLN A 1 83 ? 3.899 -19.951 -13.537 1.00 53.81 83 GLN A O 1
ATOM 625 N N . THR A 1 84 ? 4.428 -21.672 -12.205 1.00 47.94 84 THR A N 1
ATOM 626 C CA . THR A 1 84 ? 4.957 -22.536 -13.241 1.00 47.94 84 THR A CA 1
ATOM 627 C C . THR A 1 84 ? 3.730 -23.019 -13.997 1.00 47.94 84 THR A C 1
ATOM 629 O O . THR A 1 84 ? 3.105 -24.004 -13.616 1.00 47.94 84 THR A O 1
ATOM 632 N N . ARG A 1 85 ? 3.317 -22.288 -15.039 1.00 54.56 85 ARG A N 1
ATOM 633 C CA . ARG A 1 85 ? 2.468 -22.867 -16.077 1.00 54.56 85 ARG A CA 1
ATOM 634 C C . ARG A 1 85 ? 3.284 -24.019 -16.649 1.00 54.56 85 ARG A C 1
ATOM 636 O O . ARG A 1 85 ? 4.158 -23.789 -17.483 1.00 54.56 85 ARG A O 1
ATOM 643 N N . SER A 1 86 ? 3.065 -25.236 -16.153 1.00 50.38 86 SER A N 1
ATOM 644 C CA . SER A 1 86 ? 3.528 -26.419 -16.858 1.00 50.38 86 SER A CA 1
ATOM 645 C C . SER A 1 86 ? 2.859 -26.349 -18.220 1.00 50.38 86 SER A C 1
ATOM 647 O O . SER A 1 86 ? 1.637 -26.441 -18.321 1.00 50.38 86 SER A O 1
ATOM 649 N N . LYS A 1 87 ? 3.643 -26.104 -19.269 1.00 55.56 87 LYS A N 1
ATOM 650 C CA . LYS A 1 87 ? 3.201 -26.400 -20.624 1.00 55.56 87 LYS A CA 1
ATOM 651 C C . LYS A 1 87 ? 3.062 -27.920 -20.687 1.00 55.56 87 LYS A C 1
ATOM 653 O O . LYS A 1 87 ? 4.013 -28.600 -21.053 1.00 55.56 87 LYS A O 1
ATOM 658 N N . SER A 1 88 ? 1.910 -28.452 -20.288 1.00 54.53 88 SER A N 1
ATOM 659 C CA . SER A 1 88 ? 1.432 -29.719 -20.824 1.00 54.53 88 SER A CA 1
ATOM 660 C C . SER A 1 88 ? 1.128 -29.438 -22.291 1.00 54.53 88 SER A C 1
ATOM 662 O O . SER A 1 88 ? 0.038 -29.021 -22.668 1.00 54.53 88 SER A O 1
ATOM 664 N N . PHE A 1 89 ? 2.178 -29.514 -23.109 1.00 55.19 89 PHE A N 1
ATOM 665 C CA . PHE A 1 89 ? 2.025 -29.759 -24.529 1.00 55.19 89 PHE A CA 1
ATOM 666 C C . PHE A 1 89 ? 1.495 -31.186 -24.585 1.00 55.19 89 PHE A C 1
ATOM 668 O O . PHE A 1 89 ? 2.266 -32.139 -24.475 1.00 55.19 89 PHE A O 1
ATOM 675 N N . ASP A 1 90 ? 0.172 -31.321 -24.602 1.00 54.88 90 ASP A N 1
ATOM 6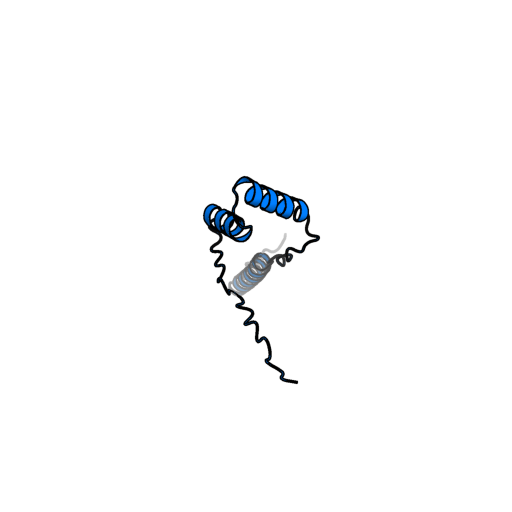76 C CA . ASP A 1 90 ? -0.464 -32.598 -24.857 1.00 54.88 90 ASP A CA 1
ATOM 677 C C . ASP A 1 90 ? 0.054 -33.079 -26.213 1.00 54.88 90 ASP A C 1
ATOM 679 O O . ASP A 1 90 ? -0.266 -32.535 -27.271 1.00 54.88 90 ASP A O 1
ATOM 683 N N . MET A 1 91 ? 0.930 -34.082 -26.156 1.00 54.81 91 MET A N 1
ATOM 684 C CA . MET A 1 91 ? 1.158 -35.012 -27.246 1.00 54.81 91 MET A CA 1
ATOM 685 C C . MET A 1 91 ? -0.166 -35.735 -27.511 1.00 54.81 91 MET A C 1
ATOM 687 O O . MET A 1 91 ? -0.410 -36.827 -27.010 1.00 54.81 91 MET A O 1
ATOM 691 N N . ILE A 1 92 ? -1.028 -35.100 -28.293 1.00 50.28 92 ILE A N 1
ATOM 692 C CA . ILE A 1 92 ? -2.072 -35.752 -29.077 1.00 50.28 92 ILE A CA 1
ATOM 693 C C . ILE A 1 92 ? -1.588 -35.512 -30.514 1.00 50.28 92 ILE A C 1
ATOM 695 O O . ILE A 1 92 ? -1.688 -34.405 -31.019 1.00 50.28 92 ILE A O 1
ATOM 699 N N . GLY A 1 93 ? -0.854 -36.414 -31.162 1.00 53.59 93 GLY A N 1
ATOM 700 C CA . GLY A 1 93 ? -1.187 -37.822 -31.279 1.00 53.59 93 GLY A CA 1
ATOM 701 C C . GLY A 1 93 ? -2.326 -37.987 -32.279 1.00 53.59 93 GLY A C 1
ATOM 702 O O . GLY A 1 93 ? -3.364 -38.492 -31.872 1.00 53.59 93 GLY A O 1
ATOM 703 N N . GLN A 1 94 ? -2.138 -37.522 -33.524 1.00 41.84 94 GLN A N 1
ATOM 704 C CA . GLN A 1 94 ? -2.703 -38.073 -34.767 1.00 41.84 94 GLN A CA 1
ATOM 705 C C . GLN A 1 94 ? -1.753 -37.771 -35.927 1.00 41.84 94 GLN A C 1
ATOM 707 O O . GLN A 1 94 ? -1.249 -36.625 -35.975 1.00 41.84 94 GLN A O 1
#

Foldseek 3Di:
DDDPDDDDPVNVVVVVVVVVVVVVVVVPPPPPPDDDDCPPPCNVVVVVVLVVVCVVVVHDSVVSVVVVCVVVVVVDDDDPPPPPPPPPPPPDDD

Sequence (94 aa):
MPTYTRKTIDQKIADAKAKLKKLKTLKSGKTPAVALTAQSEGMAQLLTEITAVAATHKTTIAEVIMAVARIKKTGLKIENTKQTRSKSFDMIGQ

Secondary structure (DSSP, 8-state):
--------HHHHHHHHHHHHHHHHHHHT-----PPP-TTSTTHHHHHHHHHHHHHHHT--HHHHHHHHHHHTT---------------------